Protein AF-A0A6G3XAJ5-F1 (afdb_monomer_lite)

pLDDT: mean 94.13, std 3.89, range [79.25, 98.19]

Foldseek 3Di:
DQDFPDWDWDWDADPVRDMKIWIKTWGQPDDDDPQFWGKTAWIDTPDIVVPVVDDIHHIWTWHQDVVRWIKIDHPPPRDIDIHDDDD

Radius of gyration: 14.82 Å; chains: 1; bounding box: 32×31×39 Å

Structure (mmCIF, N/CA/C/O backbone):
data_AF-A0A6G3XAJ5-F1
#
_entry.id   AF-A0A6G3XAJ5-F1
#
loop_
_atom_site.group_PDB
_atom_site.id
_atom_site.type_symbol
_atom_site.label_atom_id
_atom_site.label_alt_id
_atom_site.label_comp_id
_atom_site.label_asym_id
_atom_site.label_entity_id
_atom_site.label_seq_id
_atom_site.pdbx_PDB_ins_code
_atom_site.Cartn_x
_atom_site.Cartn_y
_atom_site.Cartn_z
_atom_site.occupancy
_atom_site.B_iso_or_equiv
_atom_site.auth_seq_id
_atom_site.auth_comp_id
_atom_site.auth_asym_id
_atom_site.auth_atom_id
_atom_site.pdbx_PDB_model_num
ATOM 1 N N . VAL A 1 1 ? -15.264 -7.936 2.843 1.00 87.88 1 VAL A N 1
ATOM 2 C CA . VAL A 1 1 ? -13.966 -8.673 2.847 1.00 87.88 1 VAL A CA 1
ATOM 3 C C . VAL A 1 1 ? -13.786 -9.202 1.450 1.00 87.88 1 VAL A C 1
ATOM 5 O O . VAL A 1 1 ? -14.743 -9.756 0.921 1.00 87.88 1 VAL A O 1
ATOM 8 N N . GLY A 1 2 ? -12.615 -8.982 0.860 1.00 90.56 2 GLY A N 1
ATOM 9 C CA . GLY A 1 2 ? -12.368 -9.184 -0.571 1.00 90.56 2 GLY A CA 1
ATOM 10 C C . GLY A 1 2 ? -12.548 -7.918 -1.419 1.00 90.56 2 GLY A C 1
ATOM 11 O O . GLY A 1 2 ? -12.051 -7.871 -2.538 1.00 90.56 2 GLY A O 1
ATOM 12 N N . ASP A 1 3 ? -13.191 -6.880 -0.879 1.00 93.81 3 ASP A N 1
ATOM 13 C CA . ASP A 1 3 ? -13.386 -5.594 -1.556 1.00 93.81 3 ASP A CA 1
ATOM 14 C C . ASP A 1 3 ? -12.047 -4.884 -1.775 1.00 93.81 3 ASP A C 1
ATOM 16 O O . ASP A 1 3 ? -11.213 -4.865 -0.868 1.00 93.81 3 ASP A O 1
ATOM 20 N N . GLN A 1 4 ? -11.848 -4.282 -2.951 1.00 94.19 4 GLN A N 1
ATOM 21 C CA . GLN A 1 4 ? -10.650 -3.493 -3.249 1.00 94.19 4 GLN A CA 1
ATOM 22 C C . GLN A 1 4 ? -10.719 -2.167 -2.491 1.00 94.19 4 GLN A C 1
ATOM 24 O O . GLN A 1 4 ? -11.493 -1.281 -2.844 1.00 94.19 4 GLN A O 1
ATOM 29 N N . VAL A 1 5 ? -9.932 -2.054 -1.423 1.00 94.75 5 VAL A N 1
ATOM 30 C CA . VAL A 1 5 ? -9.931 -0.883 -0.526 1.00 94.75 5 VAL A CA 1
ATOM 31 C C . VAL A 1 5 ? -8.676 -0.034 -0.666 1.00 94.75 5 VAL A C 1
ATOM 33 O O . VAL A 1 5 ? -8.649 1.101 -0.200 1.00 94.75 5 VAL A O 1
ATOM 36 N N . LEU A 1 6 ? -7.638 -0.574 -1.303 1.00 94.31 6 LEU A N 1
ATOM 37 C CA . LEU A 1 6 ? -6.425 0.156 -1.633 1.00 94.31 6 LEU A CA 1
ATOM 38 C C . LEU A 1 6 ? -6.331 0.318 -3.144 1.00 94.31 6 LEU A C 1
ATOM 40 O O . LEU A 1 6 ? -6.386 -0.672 -3.872 1.00 94.31 6 LEU A O 1
ATOM 44 N N . VAL A 1 7 ? -6.098 1.555 -3.572 1.00 95.56 7 VAL A N 1
ATOM 45 C CA . VAL A 1 7 ? -5.591 1.901 -4.900 1.00 95.56 7 VAL A CA 1
ATOM 46 C C . VAL A 1 7 ? -4.340 2.741 -4.680 1.00 95.56 7 VAL A C 1
ATOM 48 O O . VAL A 1 7 ? -4.372 3.712 -3.924 1.00 95.56 7 VAL A O 1
ATOM 51 N N . LEU A 1 8 ? -3.227 2.338 -5.281 1.00 94.31 8 LEU A N 1
ATOM 52 C CA . LEU A 1 8 ? -1.945 3.024 -5.156 1.00 94.31 8 LEU A CA 1
ATOM 53 C C . LEU A 1 8 ? -1.326 3.187 -6.538 1.00 94.31 8 LEU A C 1
ATOM 55 O O . LEU A 1 8 ? -1.099 2.192 -7.221 1.00 94.31 8 LEU A O 1
ATOM 59 N N . THR A 1 9 ? -0.987 4.421 -6.892 1.00 97.06 9 THR A N 1
ATOM 60 C CA . THR A 1 9 ? -0.203 4.732 -8.088 1.00 97.06 9 THR A CA 1
ATOM 61 C C . THR A 1 9 ? 1.202 5.130 -7.661 1.00 97.06 9 THR A C 1
ATOM 63 O O . THR A 1 9 ? 1.375 5.974 -6.782 1.00 97.06 9 THR A O 1
ATOM 66 N N . ALA A 1 10 ? 2.202 4.507 -8.270 1.00 95.75 10 ALA A N 1
ATOM 67 C CA . ALA A 1 10 ? 3.605 4.835 -8.086 1.00 95.75 10 ALA A CA 1
ATOM 68 C C . ALA A 1 10 ? 4.216 5.203 -9.436 1.00 95.75 10 ALA A C 1
ATOM 70 O O . ALA A 1 10 ? 4.115 4.439 -10.398 1.00 95.75 10 ALA A O 1
ATOM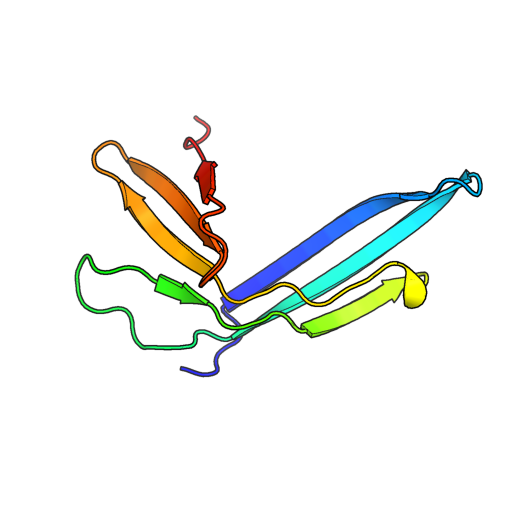 71 N N . GLU A 1 11 ? 4.872 6.358 -9.482 1.00 96.88 11 GLU A N 1
ATOM 72 C CA . GLU A 1 11 ? 5.581 6.847 -10.657 1.00 96.88 11 GLU A CA 1
ATOM 73 C C . GLU A 1 11 ? 6.960 7.362 -10.263 1.00 96.88 11 GLU A C 1
ATOM 75 O O . GLU A 1 11 ? 7.152 7.905 -9.172 1.00 96.88 11 GLU A O 1
ATOM 80 N N . GLY A 1 12 ? 7.935 7.207 -11.152 1.00 95.00 12 GLY A N 1
ATOM 81 C CA . GLY A 1 12 ? 9.270 7.733 -10.902 1.00 95.00 12 GLY A CA 1
ATOM 82 C C . GLY A 1 12 ? 10.289 7.398 -11.983 1.00 95.00 12 GLY A C 1
ATOM 83 O O . GLY A 1 12 ? 10.007 6.622 -12.896 1.00 95.00 12 GLY A O 1
ATOM 84 N N . PRO A 1 13 ? 11.490 7.986 -11.904 1.00 96.50 13 PRO A N 1
ATOM 85 C CA . PRO A 1 13 ? 12.526 7.770 -12.900 1.00 96.50 13 PRO A CA 1
ATOM 86 C C . PRO A 1 13 ? 13.098 6.348 -12.822 1.00 96.50 13 PRO A C 1
ATOM 88 O O . PRO A 1 13 ? 13.276 5.774 -11.748 1.00 96.50 13 PRO A O 1
ATOM 91 N N . LEU A 1 14 ? 13.441 5.802 -13.983 1.00 93.62 14 LEU A N 1
ATOM 92 C CA . LEU A 1 14 ? 14.227 4.589 -14.162 1.00 93.62 14 LEU A CA 1
ATOM 93 C C . LEU A 1 14 ? 15.668 4.955 -14.521 1.00 93.62 14 LEU A C 1
ATOM 95 O O . LEU A 1 14 ? 15.926 5.971 -15.163 1.00 93.62 14 LEU A O 1
ATOM 99 N N . ALA A 1 15 ? 16.613 4.072 -14.187 1.00 90.25 15 ALA A N 1
ATOM 100 C CA . ALA A 1 15 ? 18.032 4.255 -14.510 1.00 90.25 15 ALA A CA 1
ATOM 101 C C . ALA A 1 15 ? 18.305 4.413 -16.020 1.00 90.25 15 ALA A C 1
ATOM 103 O O . ALA A 1 15 ? 19.298 5.018 -16.406 1.00 90.25 15 ALA A O 1
ATOM 104 N N . SER A 1 16 ? 17.412 3.907 -16.879 1.00 89.06 16 SER A N 1
ATOM 105 C CA . SER A 1 16 ? 17.477 4.088 -18.334 1.00 89.06 16 SER A CA 1
ATOM 106 C C . SER A 1 16 ? 17.125 5.505 -18.812 1.00 89.06 16 SER A C 1
ATOM 108 O O . SER A 1 16 ? 17.207 5.769 -20.008 1.00 89.06 16 SER A O 1
ATOM 110 N N . GLY A 1 17 ? 16.695 6.401 -17.916 1.00 90.94 17 GLY A N 1
ATOM 111 C CA . GLY A 1 17 ? 16.214 7.747 -18.245 1.00 90.94 17 GLY A CA 1
ATOM 112 C C . GLY A 1 17 ? 14.732 7.819 -18.633 1.00 90.94 17 GLY A C 1
ATOM 113 O O . GLY A 1 17 ? 14.241 8.894 -18.960 1.00 90.94 17 GLY A O 1
ATOM 114 N N . SER A 1 18 ? 14.011 6.694 -18.591 1.00 92.75 18 SER A N 1
ATOM 115 C CA . SER A 1 18 ? 12.546 6.646 -18.749 1.00 92.75 18 SER A CA 1
ATOM 116 C C . SER A 1 18 ? 11.825 6.739 -17.395 1.00 92.75 18 SER A C 1
ATOM 118 O O . SER A 1 18 ? 12.478 6.763 -16.357 1.00 92.75 18 SER A O 1
ATOM 120 N N . THR A 1 19 ? 10.492 6.774 -17.388 1.00 96.50 19 THR A N 1
ATOM 121 C CA . THR A 1 19 ? 9.665 6.786 -16.166 1.00 96.50 19 THR A CA 1
ATOM 122 C C . THR A 1 19 ? 8.937 5.453 -16.017 1.00 96.50 19 THR A C 1
ATOM 124 O O . THR A 1 19 ? 8.464 4.902 -17.013 1.00 96.50 19 THR A O 1
ATOM 127 N N . TYR A 1 20 ? 8.835 4.935 -14.792 1.00 96.69 20 TYR A N 1
ATOM 128 C CA . TYR A 1 20 ? 7.919 3.844 -14.478 1.00 96.69 20 TYR A CA 1
ATOM 129 C C . TYR A 1 20 ? 6.561 4.387 -14.035 1.00 96.69 20 TYR A C 1
ATOM 131 O O . TYR A 1 20 ? 6.484 5.444 -13.416 1.00 96.69 20 TYR A O 1
ATOM 139 N N . HIS A 1 21 ? 5.511 3.626 -14.314 1.00 97.69 21 HIS A N 1
ATOM 140 C CA . HIS A 1 21 ? 4.168 3.825 -13.789 1.00 97.69 21 HIS A CA 1
ATOM 141 C C . HIS A 1 21 ? 3.613 2.467 -13.359 1.00 97.69 21 HIS A C 1
ATOM 143 O O . HIS A 1 21 ? 3.572 1.532 -14.164 1.00 97.69 21 HIS A O 1
ATOM 149 N N . CYS A 1 22 ? 3.209 2.352 -12.098 1.00 98.19 22 CYS A N 1
ATOM 150 C CA . CYS A 1 22 ? 2.640 1.143 -11.521 1.00 98.19 22 CYS A CA 1
ATOM 151 C C . CYS A 1 22 ? 1.365 1.481 -10.754 1.00 98.19 22 CYS A C 1
ATOM 153 O O . CYS A 1 22 ? 1.390 2.299 -9.836 1.00 98.19 22 CYS A O 1
ATOM 155 N N . GLU A 1 23 ? 0.278 0.799 -11.086 1.00 98.06 23 GLU A N 1
ATOM 156 C CA . GLU A 1 23 ? -0.964 0.834 -10.327 1.00 98.06 23 GLU A CA 1
ATOM 157 C C . GLU A 1 23 ? -1.141 -0.485 -9.589 1.00 98.06 23 GLU A C 1
ATOM 159 O O . GLU A 1 23 ? -0.984 -1.573 -10.156 1.00 98.06 23 GLU A O 1
ATOM 164 N N . PHE A 1 24 ? -1.486 -0.378 -8.313 1.00 98.12 24 PHE A N 1
ATOM 165 C CA . PHE A 1 24 ? -1.709 -1.510 -7.440 1.00 98.12 24 PHE A CA 1
ATOM 166 C C . PHE A 1 24 ? -3.098 -1.443 -6.829 1.00 98.12 24 PHE A C 1
ATOM 168 O O . PHE A 1 24 ? -3.549 -0.379 -6.400 1.00 98.12 24 PHE A O 1
ATOM 175 N N . THR A 1 25 ? -3.725 -2.607 -6.701 1.00 98.12 25 THR A N 1
ATOM 176 C CA . THR A 1 25 ? -4.952 -2.775 -5.917 1.00 98.12 25 THR A CA 1
ATOM 177 C C . THR A 1 25 ? -4.740 -3.806 -4.824 1.00 98.12 25 THR A C 1
ATOM 179 O O . THR A 1 25 ? -3.949 -4.733 -5.003 1.00 98.12 25 THR A O 1
ATOM 182 N N . ALA A 1 26 ? -5.384 -3.638 -3.671 1.00 98.00 26 ALA A N 1
ATOM 183 C CA . ALA A 1 26 ? -5.350 -4.653 -2.622 1.00 98.00 26 ALA A CA 1
ATOM 184 C C . ALA A 1 26 ? -6.702 -4.797 -1.910 1.00 98.00 26 ALA A C 1
ATOM 186 O O . ALA A 1 26 ? -7.367 -3.790 -1.618 1.00 98.00 26 ALA A O 1
ATOM 187 N N . PRO A 1 27 ? -7.095 -6.041 -1.576 1.00 97.44 27 PRO A N 1
ATOM 188 C CA . PRO A 1 27 ? -8.368 -6.303 -0.941 1.00 97.44 27 PRO A CA 1
ATOM 189 C C . PRO A 1 27 ? -8.313 -6.083 0.573 1.00 97.44 27 PRO A C 1
ATOM 191 O O . PRO A 1 27 ? -7.281 -6.275 1.222 1.00 97.44 27 PRO A O 1
ATOM 194 N N . LEU A 1 28 ? -9.462 -5.785 1.171 1.00 96.69 28 LEU A N 1
ATOM 195 C CA . LEU A 1 28 ? -9.656 -5.900 2.612 1.00 96.69 28 LEU A CA 1
ATOM 196 C C . LEU A 1 28 ? -9.596 -7.384 3.000 1.00 96.69 28 LEU A C 1
ATOM 198 O O . LEU A 1 28 ? -10.456 -8.161 2.579 1.00 96.69 28 LEU A O 1
ATOM 202 N N . SER A 1 29 ? -8.599 -7.771 3.797 1.00 94.44 29 SER A N 1
ATOM 203 C CA . SER A 1 29 ? -8.357 -9.175 4.169 1.00 94.44 29 SER A CA 1
ATOM 204 C C . SER A 1 29 ? -9.233 -9.667 5.308 1.00 94.44 29 SER A C 1
ATOM 206 O O . SER A 1 29 ? -9.482 -10.862 5.409 1.00 94.44 29 SER A O 1
ATOM 208 N N . ASP A 1 30 ? -9.712 -8.762 6.158 1.00 91.25 30 ASP A N 1
ATOM 209 C CA . ASP A 1 30 ? -10.595 -9.114 7.261 1.00 91.25 30 ASP A CA 1
ATOM 210 C C . ASP A 1 30 ? -11.505 -7.944 7.637 1.00 91.25 30 ASP A C 1
ATOM 212 O O . ASP A 1 30 ? -11.210 -6.789 7.323 1.00 91.25 30 ASP A O 1
ATOM 216 N N . ARG A 1 31 ? -12.620 -8.229 8.309 1.00 88.19 31 ARG A N 1
ATOM 217 C CA . ARG A 1 31 ? -13.493 -7.184 8.844 1.00 88.19 31 ARG A CA 1
ATOM 218 C C . ARG A 1 31 ? -12.75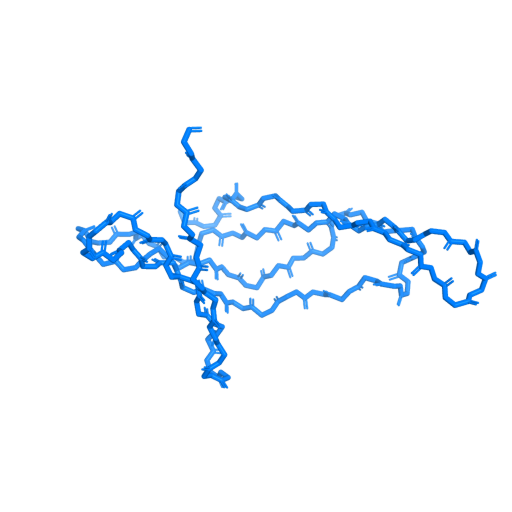4 -6.447 9.968 1.00 88.19 31 ARG A C 1
ATOM 220 O O . ARG A 1 31 ? -12.288 -7.102 10.900 1.00 88.19 31 ARG A O 1
ATOM 227 N N . PRO A 1 32 ? -12.669 -5.107 9.921 1.00 83.31 32 PRO A N 1
ATOM 228 C CA . PRO A 1 32 ? -12.193 -4.333 11.058 1.00 83.31 32 PRO A CA 1
ATOM 229 C C . PRO A 1 32 ? -13.062 -4.625 12.285 1.00 83.31 32 PRO A C 1
ATOM 231 O O . PRO A 1 32 ? -14.288 -4.707 12.175 1.00 83.31 32 PRO A O 1
ATOM 234 N N . ALA A 1 33 ? -12.433 -4.798 13.444 1.00 84.50 33 ALA A N 1
ATOM 235 C CA . ALA A 1 33 ? -13.120 -5.073 14.700 1.00 84.50 33 ALA A CA 1
ATOM 236 C C . ALA A 1 33 ? -12.878 -3.916 15.674 1.00 84.50 33 ALA A C 1
ATOM 238 O O . ALA A 1 33 ? -11.787 -3.813 16.231 1.00 84.50 33 ALA 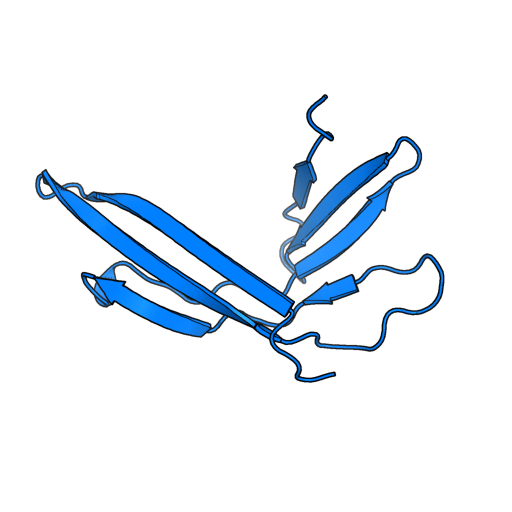A O 1
ATOM 239 N N . GLY A 1 34 ? -13.887 -3.059 15.871 1.00 85.62 34 GLY A N 1
ATOM 240 C CA . GLY A 1 34 ? -13.792 -1.892 16.757 1.00 85.62 34 GLY A CA 1
ATOM 241 C C . GLY A 1 34 ? -12.575 -1.022 16.433 1.00 85.62 34 GLY A C 1
ATOM 242 O O . GLY A 1 34 ? -12.354 -0.686 15.273 1.00 85.62 34 GLY A O 1
ATOM 243 N N . ASP A 1 35 ? -11.763 -0.742 17.454 1.00 83.75 35 ASP A N 1
ATOM 244 C CA . ASP A 1 35 ? -10.521 0.040 17.351 1.00 83.75 35 ASP A CA 1
ATOM 245 C C . ASP A 1 35 ? -9.298 -0.793 16.900 1.00 83.75 35 ASP A C 1
ATOM 247 O O . ASP A 1 35 ? -8.152 -0.345 16.972 1.00 83.75 35 ASP A O 1
ATOM 251 N N . GLY A 1 36 ? -9.516 -2.038 16.466 1.00 89.38 36 GLY A N 1
ATOM 252 C CA . GLY A 1 36 ? -8.476 -2.915 15.934 1.00 89.38 36 GLY A CA 1
ATOM 253 C C . GLY A 1 36 ? -7.963 -2.479 14.553 1.00 89.38 36 GLY A C 1
ATOM 254 O O . GLY A 1 36 ? -8.594 -1.676 13.864 1.00 89.38 36 GLY A O 1
ATOM 255 N N . PRO A 1 37 ? -6.819 -3.023 14.101 1.00 93.88 37 PRO A N 1
ATOM 256 C CA . PRO A 1 37 ? -6.220 -2.615 12.840 1.00 93.88 37 PRO A CA 1
ATOM 257 C C . PRO A 1 37 ? -7.069 -3.016 11.628 1.00 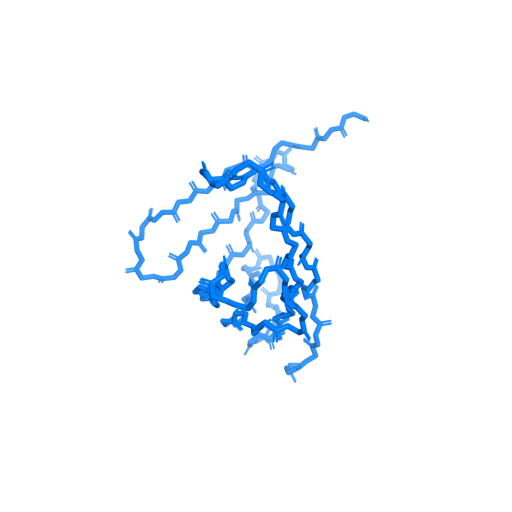93.88 37 PRO A C 1
ATOM 259 O O . PRO A 1 37 ? -7.685 -4.086 11.594 1.00 93.88 37 PRO A O 1
ATOM 262 N N . VAL A 1 38 ? -7.015 -2.196 10.579 1.00 95.12 38 VAL A N 1
ATOM 263 C CA . VAL A 1 38 ? -7.518 -2.564 9.251 1.00 95.12 38 VAL A CA 1
ATOM 264 C C . VAL A 1 38 ? -6.467 -3.430 8.562 1.00 95.12 38 VAL A C 1
ATOM 266 O O . VAL A 1 38 ? -5.334 -2.997 8.349 1.00 95.12 38 VAL A O 1
ATOM 269 N N . ARG A 1 39 ? -6.845 -4.658 8.198 1.00 96.00 39 ARG A N 1
ATOM 270 C CA . ARG A 1 39 ? -5.969 -5.620 7.516 1.00 96.00 39 ARG A CA 1
ATOM 271 C C . ARG A 1 39 ? -6.156 -5.543 6.003 1.00 96.00 39 ARG A C 1
ATOM 273 O O . ARG A 1 39 ? -7.201 -5.937 5.484 1.00 96.00 39 ARG A O 1
ATOM 280 N N . ILE A 1 40 ? -5.134 -5.075 5.294 1.00 96.81 40 ILE A N 1
ATOM 281 C CA . ILE A 1 40 ? -5.092 -5.013 3.828 1.00 96.81 40 ILE A CA 1
ATOM 282 C C . ILE A 1 40 ? -4.245 -6.177 3.315 1.00 96.81 40 ILE A C 1
ATOM 284 O O . ILE A 1 40 ? -3.147 -6.431 3.813 1.00 96.81 40 ILE A O 1
ATOM 288 N N . GLY A 1 41 ? -4.776 -6.892 2.327 1.00 97.56 41 GLY A N 1
ATOM 289 C CA . GLY A 1 41 ? -4.124 -8.047 1.720 1.00 97.56 41 GLY A CA 1
ATOM 290 C C . GLY A 1 41 ? -2.889 -7.689 0.903 1.00 97.56 41 GLY A C 1
ATOM 291 O O . GLY A 1 41 ? -2.537 -6.512 0.787 1.00 97.56 41 GLY A O 1
ATOM 292 N N . PRO A 1 42 ? -2.218 -8.698 0.324 1.00 97.38 42 PRO A N 1
ATOM 293 C CA . PRO A 1 42 ? -1.158 -8.431 -0.635 1.00 97.38 42 PRO A CA 1
ATOM 294 C C . PRO A 1 42 ? -1.748 -7.667 -1.824 1.00 97.38 42 PRO A C 1
ATOM 296 O O . PRO A 1 42 ? -2.892 -7.916 -2.219 1.00 97.38 42 PRO A O 1
ATOM 299 N N . SER A 1 43 ? -0.983 -6.731 -2.381 1.00 97.62 43 SER A N 1
ATOM 300 C CA . SER A 1 43 ? -1.444 -6.014 -3.566 1.00 97.62 43 SER A CA 1
ATOM 301 C C . SER A 1 43 ? -1.221 -6.834 -4.832 1.00 97.62 43 SER A C 1
ATOM 303 O O . SER A 1 43 ? -0.388 -7.734 -4.872 1.00 97.62 43 SER A O 1
ATOM 305 N N . ALA A 1 44 ? -1.961 -6.512 -5.883 1.00 97.25 44 ALA A N 1
ATOM 306 C CA . ALA A 1 44 ? -1.736 -6.986 -7.239 1.00 97.25 44 ALA A CA 1
ATOM 307 C C . ALA A 1 44 ? -1.462 -5.788 -8.150 1.00 97.25 44 ALA A C 1
ATOM 309 O O . ALA A 1 44 ? -2.002 -4.704 -7.926 1.00 97.25 44 ALA A O 1
ATOM 310 N N . VAL A 1 45 ? -0.638 -5.986 -9.179 1.00 97.81 45 VAL A N 1
ATOM 311 C CA . VAL A 1 45 ? -0.416 -4.981 -10.228 1.00 97.81 45 VAL A CA 1
ATOM 312 C C . VAL A 1 45 ? -1.646 -4.967 -11.134 1.00 97.81 45 VAL A C 1
ATOM 314 O O . VAL A 1 45 ? -1.907 -5.955 -11.820 1.00 97.81 45 VAL A O 1
ATOM 317 N N . SER A 1 46 ? -2.405 -3.873 -11.135 1.00 96.12 46 SER A N 1
ATOM 318 C CA . SER A 1 46 ? -3.529 -3.674 -12.062 1.00 96.12 46 SER A CA 1
ATOM 319 C C . SER A 1 46 ? -3.065 -3.099 -13.399 1.00 96.12 46 SER A C 1
ATOM 321 O O . SER A 1 46 ? -3.611 -3.451 -14.442 1.00 96.12 46 SER A O 1
ATOM 323 N N . SER A 1 47 ? -2.030 -2.254 -13.380 1.00 97.00 47 SER A N 1
ATOM 324 C CA . SER A 1 47 ? -1.399 -1.664 -14.563 1.00 97.00 47 SER A CA 1
ATOM 325 C C . SER A 1 47 ? 0.089 -1.423 -14.306 1.00 97.00 47 SER A C 1
ATOM 327 O O . SER A 1 47 ? 0.488 -1.103 -13.187 1.00 97.00 47 SER A O 1
ATOM 329 N N . GLY A 1 48 ? 0.929 -1.590 -15.330 1.00 95.75 48 GLY A N 1
ATOM 330 C CA . GLY A 1 48 ? 2.378 -1.443 -15.199 1.00 95.75 48 GLY A CA 1
ATOM 331 C C . GLY A 1 48 ? 3.075 -1.076 -16.507 1.00 95.75 48 GLY A C 1
ATOM 332 O O . GLY A 1 48 ? 2.882 -1.724 -17.542 1.00 95.75 48 GLY A O 1
ATOM 333 N N . ARG A 1 49 ? 3.919 -0.042 -16.465 1.00 95.88 49 ARG A N 1
ATOM 334 C CA . ARG A 1 49 ? 4.716 0.460 -17.593 1.00 95.88 49 ARG A CA 1
ATOM 335 C C . ARG A 1 49 ? 6.122 0.858 -17.113 1.00 95.88 49 ARG A C 1
ATOM 337 O O . ARG A 1 49 ? 6.236 1.852 -16.408 1.00 95.88 49 ARG A O 1
ATOM 344 N N . PRO A 1 50 ? 7.187 0.135 -17.507 1.00 95.12 50 PRO A N 1
ATOM 345 C CA . PRO A 1 50 ? 7.152 -1.233 -18.021 1.00 95.12 50 PRO A CA 1
ATOM 346 C C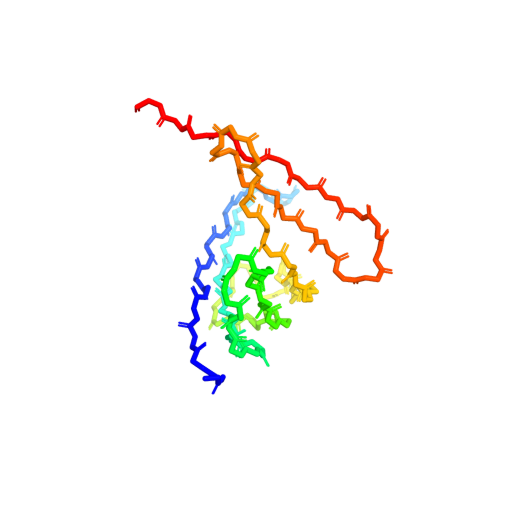 . PRO A 1 50 ? 6.713 -2.207 -16.915 1.00 95.12 50 PRO A C 1
ATOM 348 O O . PRO A 1 50 ? 6.977 -1.980 -15.738 1.00 95.12 50 PRO A O 1
ATOM 351 N N . ALA A 1 51 ? 6.074 -3.319 -17.286 1.00 92.25 51 ALA A N 1
ATOM 352 C CA . ALA A 1 51 ? 5.571 -4.297 -16.314 1.00 92.25 51 ALA A CA 1
ATOM 353 C C . ALA A 1 51 ? 6.675 -4.858 -15.395 1.00 92.25 51 ALA A C 1
ATOM 355 O O . ALA A 1 51 ? 6.426 -5.123 -14.224 1.00 92.25 51 ALA A O 1
ATOM 356 N N . SER A 1 52 ? 7.908 -4.972 -15.900 1.00 93.25 52 SER A N 1
ATOM 357 C CA . SER A 1 52 ? 9.077 -5.433 -15.140 1.00 93.25 52 SER A CA 1
ATOM 358 C C . SER A 1 52 ? 9.487 -4.513 -13.986 1.00 93.25 52 SER A C 1
ATOM 360 O O . SER A 1 52 ? 10.282 -4.927 -13.150 1.00 93.25 52 SER A O 1
ATOM 362 N N . SER A 1 53 ? 8.984 -3.277 -13.944 1.00 94.88 53 SER A N 1
ATOM 363 C CA . SER A 1 53 ? 9.264 -2.325 -12.862 1.00 94.88 53 SER A CA 1
ATOM 364 C C . SER A 1 53 ? 8.273 -2.423 -11.700 1.00 94.88 53 SER A C 1
ATOM 366 O O . SER A 1 53 ? 8.460 -1.742 -10.695 1.00 94.88 53 SER A O 1
ATOM 368 N N . CYS A 1 54 ? 7.225 -3.243 -11.816 1.00 96.75 54 CYS A N 1
ATOM 369 C CA . CYS A 1 54 ? 6.147 -3.313 -10.835 1.00 96.75 54 CYS A CA 1
ATOM 370 C C . CYS A 1 54 ? 6.159 -4.661 -10.108 1.00 96.75 54 CYS A C 1
ATOM 372 O O . CYS A 1 54 ? 5.960 -5.707 -10.723 1.00 96.75 54 CYS A O 1
ATOM 374 N N . THR A 1 55 ? 6.318 -4.630 -8.785 1.00 96.12 55 THR A N 1
ATOM 375 C CA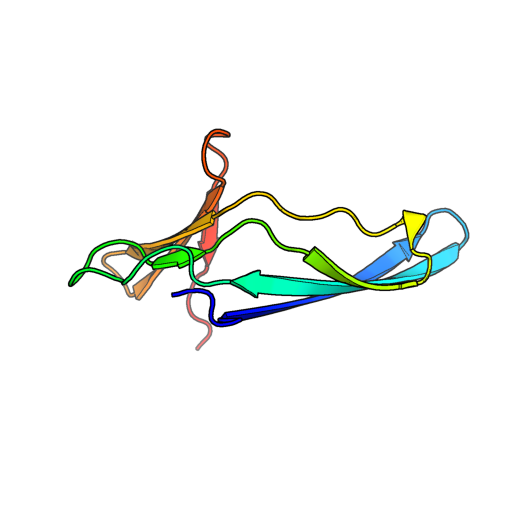 . THR A 1 55 ? 6.273 -5.828 -7.936 1.00 96.12 55 THR A CA 1
ATOM 376 C C . THR A 1 55 ? 5.121 -5.712 -6.939 1.00 96.12 55 THR A C 1
ATOM 378 O O . THR A 1 55 ? 5.033 -4.693 -6.252 1.00 96.12 55 THR A O 1
ATOM 381 N N . PRO A 1 56 ? 4.248 -6.731 -6.827 1.00 96.12 56 PRO A N 1
ATOM 382 C CA . PRO A 1 56 ? 3.249 -6.830 -5.767 1.00 96.12 56 PRO A CA 1
ATOM 383 C C . PRO A 1 56 ? 3.797 -6.524 -4.369 1.00 96.12 56 PRO A C 1
ATOM 385 O O . PRO A 1 56 ? 4.864 -6.999 -3.977 1.00 96.12 56 PRO A O 1
ATOM 388 N N . GLY A 1 57 ? 3.033 -5.756 -3.600 1.00 95.00 57 GLY A N 1
ATOM 389 C CA . GLY A 1 57 ? 3.321 -5.449 -2.206 1.00 95.00 57 GLY A CA 1
ATOM 390 C C . GLY A 1 57 ? 2.844 -6.556 -1.268 1.00 95.00 57 GLY A C 1
ATOM 391 O O . GLY A 1 57 ? 1.850 -7.239 -1.525 1.00 95.00 57 GLY A O 1
ATOM 392 N N . LYS A 1 58 ? 3.543 -6.707 -0.140 1.00 96.88 58 LYS A N 1
ATOM 393 C CA . LYS A 1 58 ? 3.132 -7.599 0.952 1.00 96.88 58 LYS A CA 1
ATOM 394 C C . LYS A 1 58 ? 1.871 -7.070 1.665 1.00 96.88 58 LYS A C 1
ATOM 396 O O . LYS A 1 58 ? 1.587 -5.875 1.577 1.00 96.88 58 LYS A O 1
ATOM 401 N N . PRO A 1 59 ? 1.135 -7.929 2.397 1.00 97.19 59 PRO A N 1
ATOM 402 C CA . PRO A 1 59 ? 0.012 -7.499 3.229 1.00 97.19 59 PRO A CA 1
ATOM 403 C C . PRO A 1 59 ? 0.441 -6.479 4.286 1.00 97.19 59 PRO A C 1
ATOM 405 O O . PRO A 1 59 ? 1.560 -6.549 4.810 1.00 97.19 59 PRO A O 1
ATOM 408 N N . THR A 1 60 ? -0.461 -5.563 4.637 1.00 96.75 60 THR A N 1
ATOM 409 C CA . THR A 1 60 ? -0.188 -4.522 5.635 1.00 96.75 60 THR A CA 1
ATOM 410 C C . THR A 1 60 ? -1.326 -4.343 6.627 1.00 96.75 60 THR A C 1
ATOM 412 O O . THR A 1 60 ? -2.496 -4.465 6.265 1.00 96.75 60 THR A O 1
ATOM 415 N N . GLU A 1 61 ? -0.985 -3.965 7.854 1.00 96.50 61 GLU A N 1
ATOM 416 C CA . GLU A 1 61 ? -1.950 -3.547 8.873 1.00 96.50 61 GLU A CA 1
ATOM 417 C C . GLU A 1 61 ? -1.888 -2.037 9.079 1.00 96.50 61 GLU A C 1
ATOM 419 O O . GLU A 1 61 ? -0.800 -1.475 9.247 1.00 96.50 61 GLU A O 1
ATOM 424 N N . LEU A 1 62 ? -3.056 -1.396 9.086 1.00 95.81 62 LEU A N 1
ATOM 425 C CA . LEU A 1 62 ? -3.220 0.016 9.412 1.00 95.81 62 LEU A CA 1
ATOM 426 C C . LEU A 1 62 ? -3.787 0.153 10.824 1.00 95.81 62 LEU A C 1
ATOM 428 O O . LEU A 1 62 ? -4.874 -0.348 11.107 1.00 95.81 62 LEU A O 1
ATOM 432 N N . THR A 1 63 ? -3.064 0.836 11.705 1.00 95.50 63 THR A N 1
ATOM 433 C CA . THR A 1 63 ? -3.498 1.146 13.073 1.00 95.50 63 THR A CA 1
ATOM 434 C C . THR A 1 63 ? -3.581 2.656 13.235 1.00 95.50 63 THR A C 1
ATOM 436 O O . THR A 1 63 ? -2.587 3.346 13.006 1.00 95.50 63 THR A O 1
ATOM 439 N N . LEU A 1 64 ? -4.735 3.166 13.662 1.00 94.38 64 LEU A N 1
ATOM 440 C CA . LEU A 1 64 ? -4.845 4.553 14.100 1.00 94.38 64 LEU A CA 1
ATOM 441 C C . LEU A 1 64 ? -4.225 4.674 15.497 1.00 94.38 64 LEU A C 1
ATOM 443 O O . LEU A 1 64 ? -4.610 3.947 16.413 1.00 94.38 64 LEU A O 1
ATOM 447 N N . LEU A 1 65 ? -3.229 5.540 15.650 1.00 94.38 65 LEU A N 1
ATOM 448 C CA . LEU A 1 65 ? -2.535 5.742 16.916 1.00 94.38 65 LEU A CA 1
ATOM 449 C C . LEU A 1 65 ? -3.251 6.786 17.786 1.00 94.38 65 LEU A C 1
ATOM 451 O O . LEU A 1 65 ? -3.931 7.678 17.261 1.00 94.38 65 LEU A O 1
ATOM 455 N N . PRO A 1 66 ? -3.054 6.742 19.118 1.00 91.50 66 PRO A N 1
ATOM 456 C CA . PRO A 1 66 ? -3.409 7.858 19.985 1.00 91.50 66 PRO A CA 1
ATOM 457 C C . PRO A 1 66 ? -2.694 9.127 19.499 1.00 91.50 66 PRO A C 1
ATOM 459 O O . PRO A 1 66 ? -1.471 9.151 19.419 1.00 91.50 66 PRO A O 1
ATOM 462 N N . GLY A 1 67 ? -3.456 10.159 19.135 1.00 88.62 67 GLY A N 1
ATOM 463 C CA . GLY A 1 67 ? -2.932 11.384 18.511 1.00 88.62 67 GLY A CA 1
ATOM 464 C C . GLY A 1 67 ? -3.392 11.594 17.066 1.00 88.62 67 GLY A C 1
ATOM 465 O O . GLY A 1 67 ? -3.329 12.714 16.570 1.00 88.62 67 GLY A O 1
ATOM 466 N N . GLY A 1 68 ? -3.953 10.563 16.425 1.00 92.31 68 GLY A N 1
ATOM 467 C CA . GLY A 1 68 ? -4.540 10.657 15.085 1.00 92.31 68 GLY A CA 1
ATOM 468 C C . GLY A 1 68 ? -3.583 10.321 13.941 1.00 92.31 68 GLY A C 1
ATOM 469 O O . GLY A 1 68 ? -4.015 10.312 12.790 1.00 92.31 68 GLY A O 1
ATOM 470 N N . ASP A 1 69 ? -2.326 10.001 14.250 1.00 96.12 69 ASP A N 1
ATOM 471 C CA . ASP A 1 69 ? -1.369 9.474 13.280 1.00 96.12 69 ASP A CA 1
ATOM 472 C C . ASP A 1 69 ? -1.755 8.061 12.840 1.00 96.12 69 ASP A C 1
ATOM 474 O O . ASP A 1 69 ? -2.301 7.264 13.611 1.00 96.12 69 ASP A O 1
ATOM 478 N N . LEU A 1 70 ? -1.426 7.717 11.598 1.00 96.56 70 LEU A N 1
ATOM 479 C CA . LEU A 1 70 ? -1.680 6.395 11.043 1.00 96.56 70 LEU A CA 1
ATOM 480 C C . LEU A 1 70 ? -0.377 5.603 10.968 1.00 96.56 70 LEU A C 1
ATOM 482 O O . LEU A 1 70 ? 0.546 5.973 10.245 1.00 96.56 70 LEU A O 1
ATOM 486 N N . ARG A 1 71 ? -0.310 4.463 11.655 1.00 96.62 71 ARG A N 1
ATOM 487 C CA . ARG A 1 71 ? 0.780 3.499 11.477 1.00 96.62 71 ARG A CA 1
ATOM 488 C C . ARG A 1 71 ? 0.401 2.475 10.422 1.00 96.62 71 ARG A C 1
ATOM 490 O O . ARG A 1 71 ? -0.616 1.801 10.565 1.00 96.62 71 ARG A O 1
ATOM 497 N N . ARG A 1 72 ? 1.270 2.275 9.434 1.00 97.12 72 ARG A N 1
ATOM 498 C CA . ARG A 1 72 ? 1.222 1.127 8.520 1.00 97.12 72 ARG A CA 1
ATOM 499 C C . ARG A 1 72 ? 2.380 0.196 8.807 1.00 97.12 72 ARG A C 1
ATOM 501 O O . ARG A 1 72 ? 3.526 0.630 8.802 1.00 97.12 72 ARG A O 1
ATOM 508 N N . SER A 1 73 ? 2.086 -1.076 9.033 1.00 97.31 73 SER A N 1
ATOM 509 C CA . SER A 1 73 ? 3.097 -2.116 9.238 1.00 97.31 73 SER A CA 1
ATOM 510 C C . SER A 1 73 ? 3.001 -3.184 8.160 1.00 97.31 73 SER A C 1
ATOM 512 O O . SER A 1 73 ? 1.901 -3.536 7.730 1.00 97.31 73 SER A O 1
ATOM 514 N N . THR A 1 74 ? 4.148 -3.687 7.714 1.00 96.69 74 THR A N 1
ATOM 515 C CA . THR A 1 74 ? 4.219 -4.802 6.769 1.00 96.69 74 THR A CA 1
ATOM 516 C C . THR A 1 74 ? 4.219 -6.115 7.545 1.00 96.69 74 THR A C 1
ATOM 518 O O . THR A 1 74 ? 5.073 -6.357 8.403 1.00 96.69 74 THR A O 1
ATOM 521 N N . VAL A 1 75 ? 3.245 -6.978 7.253 1.00 93.25 75 VAL A N 1
ATOM 522 C CA . VAL A 1 75 ? 3.046 -8.227 7.998 1.00 93.25 75 VAL A CA 1
ATOM 523 C C . VAL A 1 75 ? 4.270 -9.131 7.838 1.00 93.25 75 VAL A C 1
ATOM 525 O O . VAL A 1 75 ? 4.699 -9.437 6.725 1.00 93.25 75 VAL A O 1
ATOM 528 N N . GLY A 1 76 ? 4.831 -9.572 8.966 1.00 90.31 76 GLY A N 1
ATOM 529 C CA . GLY A 1 76 ? 5.933 -10.536 9.003 1.00 90.31 76 GLY A CA 1
ATOM 530 C C . GLY A 1 76 ? 7.323 -9.985 8.661 1.00 90.31 76 GLY A C 1
ATOM 531 O O . GLY A 1 76 ? 8.248 -10.784 8.551 1.00 90.31 76 GLY A O 1
ATOM 532 N N . THR A 1 77 ? 7.503 -8.667 8.492 1.00 89.81 77 THR A N 1
ATOM 533 C CA . THR A 1 77 ? 8.837 -8.070 8.237 1.00 89.81 77 THR A CA 1
ATOM 534 C C . THR A 1 77 ? 9.334 -7.153 9.354 1.00 89.81 77 THR A C 1
ATOM 536 O O . THR A 1 77 ? 10.525 -6.867 9.409 1.00 89.81 77 THR A O 1
ATOM 539 N N . GLY A 1 78 ? 8.451 -6.697 10.250 1.00 88.19 78 GLY A N 1
ATOM 540 C CA . GLY A 1 78 ? 8.787 -5.718 11.293 1.00 88.19 78 GLY A CA 1
ATOM 541 C C . GLY A 1 78 ? 8.944 -4.281 10.775 1.00 88.19 78 GLY A C 1
ATOM 542 O O . GLY A 1 78 ? 9.134 -3.361 11.566 1.00 88.19 78 GLY A O 1
ATOM 543 N N . GLU A 1 79 ? 8.827 -4.069 9.463 1.00 95.62 79 GLU A N 1
ATOM 544 C CA . GLU A 1 79 ? 8.883 -2.749 8.841 1.00 95.62 79 GLU A CA 1
ATOM 545 C C . GLU A 1 79 ? 7.597 -1.971 9.131 1.00 95.62 79 GLU A C 1
ATOM 547 O O . GLU A 1 79 ? 6.486 -2.510 9.052 1.00 95.62 79 GLU A O 1
ATOM 552 N N . SER A 1 80 ? 7.734 -0.680 9.436 1.00 96.50 80 SER A N 1
ATOM 553 C CA . SER A 1 80 ? 6.586 0.203 9.619 1.00 96.50 80 SER A CA 1
ATOM 554 C C . SER A 1 80 ? 6.880 1.638 9.202 1.00 96.50 80 SER A C 1
ATOM 556 O O . SER A 1 80 ? 8.027 2.082 9.202 1.00 96.50 80 SER A O 1
ATOM 558 N N . LEU A 1 81 ? 5.813 2.347 8.849 1.00 96.62 81 LEU A N 1
ATOM 559 C CA . LEU A 1 81 ? 5.795 3.772 8.549 1.00 96.62 81 LEU A CA 1
ATOM 560 C C . LEU A 1 81 ? 4.737 4.447 9.423 1.00 96.62 81 LEU A C 1
ATOM 562 O O . LEU A 1 81 ? 3.689 3.856 9.704 1.00 96.62 81 LEU A O 1
ATOM 566 N N . ILE A 1 82 ? 5.007 5.690 9.814 1.00 97.44 82 ILE A N 1
ATOM 567 C CA . ILE A 1 82 ? 4.051 6.570 10.488 1.00 97.44 82 ILE A CA 1
ATOM 568 C C . ILE A 1 82 ? 3.695 7.695 9.526 1.00 97.44 82 ILE A C 1
ATOM 570 O O . ILE A 1 82 ? 4.581 8.389 9.028 1.00 97.44 82 ILE A O 1
ATOM 574 N N . TYR A 1 83 ? 2.404 7.857 9.267 1.00 96.06 83 TYR A N 1
ATOM 575 C CA . TYR A 1 83 ? 1.858 8.980 8.524 1.00 96.06 83 TYR A CA 1
ATOM 576 C C . TYR A 1 83 ? 1.263 9.968 9.513 1.00 96.06 83 TYR A C 1
ATOM 578 O O . TYR A 1 83 ? 0.365 9.619 10.282 1.00 96.06 83 TYR A O 1
ATOM 586 N N . THR A 1 84 ? 1.751 11.199 9.460 1.00 95.81 84 THR A N 1
ATOM 587 C CA . THR A 1 84 ? 1.130 12.322 10.149 1.00 95.81 84 THR A CA 1
ATOM 588 C C . THR A 1 84 ? 0.030 12.894 9.270 1.00 95.81 84 THR A C 1
ATOM 590 O O . THR A 1 84 ? 0.157 12.962 8.043 1.00 95.81 84 THR A O 1
ATOM 593 N N . ARG A 1 85 ? -1.078 13.294 9.890 1.00 90.38 85 ARG A N 1
ATOM 594 C CA . ARG A 1 85 ? -2.143 13.998 9.175 1.00 90.38 85 ARG A CA 1
ATOM 595 C C . ARG A 1 85 ? -1.601 15.348 8.698 1.00 90.38 85 ARG A C 1
ATOM 597 O O . ARG A 1 85 ? -1.036 16.087 9.496 1.00 90.38 85 ARG A O 1
ATOM 604 N N . SER A 1 86 ? -1.756 15.648 7.412 1.00 87.31 86 SER A N 1
ATOM 605 C CA . SER A 1 86 ? -1.530 16.999 6.895 1.00 87.31 86 SER A CA 1
ATOM 606 C C . SER A 1 86 ? -2.652 17.924 7.365 1.00 87.31 86 SER A C 1
ATOM 608 O O . SER A 1 86 ? -3.799 17.475 7.447 1.00 87.31 86 SER A O 1
ATOM 610 N N . ASP A 1 87 ? -2.318 19.177 7.662 1.00 79.25 87 ASP A N 1
ATOM 611 C CA . ASP A 1 87 ? -3.286 20.218 8.032 1.00 79.25 87 ASP A CA 1
ATOM 612 C C . ASP A 1 87 ? -4.321 20.509 6.930 1.00 79.25 87 ASP A C 1
ATOM 614 O O . ASP A 1 87 ? -3.986 20.348 5.729 1.00 79.25 87 ASP A O 1
#

Organism: NCBI:txid2706086

Sequence (87 aa):
VGDQVLVLTAEGPLASGSTYHCEFTAPLSDRPAGDGPVRIGPSAVSSGRPASSCTPGKPTELTLLPGGDLRRSTVGTGESLIYTRSD

Secondary structure (DSSP, 8-state):
---EEEEEEEEEE-TTS-EEEEEEEEEB-S---TTSPEEE---EEEEEETGGG---PPPEEEEEPTTS-EEEEETTT--EEEEPPP-